Protein AF-A0A5B8RIU9-F1 (afdb_monomer_lite)

Secondary structure (DSSP, 8-state):
-HHHHTTS----HHHHHHHHHH--HHHHHHHHHHTT---BS-S---BS--SS-EEE-SBSS-EEE-----TT---B-TTSHHHHTTSPPPP----

Radius of gyration: 16.73 Å; chains: 1; bounding box: 53×19×35 Å

Organism: NCBI:txid155900

pLDDT: mean 86.87, std 15.73, range [36.84, 98.12]

Structure (mmCIF, N/CA/C/O backbone):
data_AF-A0A5B8RIU9-F1
#
_entry.id   AF-A0A5B8RIU9-F1
#
loop_
_atom_site.group_PDB
_atom_site.id
_atom_site.type_symbol
_atom_site.label_atom_id
_atom_site.label_alt_id
_atom_site.label_comp_id
_atom_site.label_asym_id
_atom_site.label_entity_id
_atom_site.label_seq_id
_atom_site.pdbx_PDB_ins_code
_atom_site.Cartn_x
_atom_site.Cartn_y
_atom_site.Cartn_z
_atom_site.occupancy
_atom_site.B_iso_or_equiv
_atom_site.auth_seq_id
_atom_site.auth_comp_id
_atom_site.auth_asym_id
_atom_site.auth_atom_id
_atom_site.pdbx_PDB_model_num
ATOM 1 N N . MET A 1 1 ? 6.847 -0.393 -14.444 1.00 66.19 1 MET A N 1
ATOM 2 C CA . MET A 1 1 ? 6.805 -1.184 -13.171 1.00 66.19 1 MET A CA 1
ATOM 3 C C . MET A 1 1 ? 8.090 -1.994 -12.982 1.00 66.19 1 MET A C 1
ATOM 5 O O . MET A 1 1 ? 8.811 -2.192 -13.946 1.00 66.19 1 MET A O 1
ATOM 9 N N . GLN A 1 2 ? 8.394 -2.516 -11.784 1.00 85.62 2 GLN A N 1
ATOM 10 C CA . GLN A 1 2 ? 9.653 -3.257 -11.541 1.00 85.62 2 GLN A CA 1
ATOM 11 C C . GLN A 1 2 ? 9.858 -4.474 -12.462 1.00 85.62 2 GLN A C 1
ATOM 13 O O . GLN A 1 2 ? 10.989 -4.757 -12.840 1.00 85.62 2 GLN A O 1
ATOM 18 N N . MET A 1 3 ? 8.788 -5.163 -12.868 1.00 87.81 3 MET A N 1
ATOM 19 C CA . MET A 1 3 ? 8.881 -6.297 -13.800 1.00 87.81 3 MET A CA 1
ATOM 20 C C . MET A 1 3 ? 9.287 -5.856 -15.216 1.00 87.81 3 MET A C 1
ATOM 22 O O . MET A 1 3 ? 10.076 -6.529 -15.867 1.00 87.81 3 MET A O 1
ATOM 26 N N . GLU A 1 4 ? 8.838 -4.681 -15.653 1.00 85.94 4 GLU A N 1
ATOM 27 C CA . GLU A 1 4 ? 9.277 -4.036 -16.898 1.00 85.94 4 GLU A CA 1
ATOM 28 C C . GLU A 1 4 ? 10.734 -3.563 -16.800 1.00 85.94 4 GLU A C 1
ATOM 30 O O . GLU A 1 4 ? 11.525 -3.803 -17.708 1.00 85.94 4 GLU A O 1
ATOM 35 N N . ARG A 1 5 ? 11.141 -2.998 -15.650 1.00 83.69 5 ARG A N 1
ATOM 36 C CA . ARG A 1 5 ? 12.542 -2.611 -15.385 1.00 83.69 5 ARG A CA 1
ATOM 37 C C . ARG A 1 5 ? 13.517 -3.772 -15.598 1.00 83.69 5 ARG A C 1
ATOM 39 O O . ARG A 1 5 ? 14.648 -3.556 -16.023 1.00 83.69 5 ARG A O 1
ATOM 46 N N . TRP A 1 6 ? 13.090 -4.987 -15.264 1.00 87.12 6 TRP A N 1
ATOM 47 C CA . TRP A 1 6 ? 13.880 -6.210 -15.396 1.00 87.12 6 TRP A CA 1
ATOM 48 C C . TRP A 1 6 ? 13.542 -7.028 -16.654 1.00 87.12 6 TRP A C 1
ATOM 50 O O . TRP A 1 6 ? 14.003 -8.160 -16.775 1.00 87.12 6 TRP A O 1
ATOM 60 N N . GLY A 1 7 ? 12.757 -6.477 -17.587 1.00 87.44 7 GLY A N 1
ATOM 61 C CA . GLY A 1 7 ? 12.445 -7.101 -18.878 1.00 87.44 7 GLY A CA 1
ATOM 62 C C . GLY A 1 7 ? 11.578 -8.363 -18.796 1.00 87.44 7 GLY A C 1
ATOM 63 O O . GLY A 1 7 ? 11.645 -9.208 -19.684 1.00 87.44 7 GLY A O 1
ATOM 64 N N . GLN A 1 8 ? 10.801 -8.533 -17.725 1.00 87.88 8 GLN A N 1
ATOM 65 C CA . GLN A 1 8 ? 9.942 -9.707 -17.522 1.00 87.88 8 GLN A CA 1
ATOM 66 C C . GLN A 1 8 ? 8.593 -9.586 -18.237 1.00 87.88 8 GLN A C 1
ATOM 68 O O . GLN A 1 8 ? 7.989 -10.603 -18.569 1.00 87.88 8 GLN A O 1
ATOM 73 N N . LEU A 1 9 ? 8.105 -8.361 -18.421 1.00 86.56 9 LEU A N 1
ATOM 74 C CA . LEU A 1 9 ? 6.865 -8.059 -19.126 1.00 86.56 9 LEU A CA 1
ATOM 75 C C . LEU A 1 9 ? 6.884 -6.618 -19.624 1.00 86.56 9 LEU A C 1
ATOM 77 O O . LEU A 1 9 ? 7.416 -5.739 -18.944 1.00 86.56 9 LEU A O 1
ATOM 81 N N . ASP A 1 10 ? 6.255 -6.391 -20.769 1.00 85.50 10 ASP A N 1
ATOM 82 C CA . ASP A 1 10 ? 5.960 -5.050 -21.254 1.00 85.50 10 ASP A CA 1
ATOM 83 C C . ASP A 1 10 ? 4.680 -4.553 -20.580 1.00 85.50 10 ASP A C 1
ATOM 85 O O . ASP A 1 10 ? 3.700 -5.293 -20.456 1.00 85.50 10 ASP A O 1
ATOM 89 N N . MET A 1 11 ? 4.690 -3.310 -20.099 1.00 82.69 11 MET A N 1
ATOM 90 C CA . MET A 1 11 ? 3.480 -2.710 -19.545 1.00 82.69 11 MET A CA 1
ATOM 91 C C . MET A 1 11 ? 2.572 -2.269 -20.682 1.00 82.69 11 MET A C 1
ATOM 93 O O . MET A 1 11 ? 2.864 -1.311 -21.396 1.00 82.69 11 MET A O 1
ATOM 97 N N . ASP A 1 12 ? 1.460 -2.976 -20.830 1.00 85.62 12 ASP A N 1
ATOM 98 C CA . ASP A 1 12 ? 0.406 -2.657 -21.776 1.00 85.62 12 ASP A CA 1
ATOM 99 C C . ASP A 1 12 ? -0.978 -2.719 -21.111 1.00 85.62 12 ASP A C 1
ATOM 101 O O . ASP A 1 12 ? -1.134 -3.073 -19.938 1.00 85.62 12 ASP A O 1
ATOM 105 N N . ALA A 1 13 ? -2.005 -2.386 -21.893 1.00 84.62 13 ALA A N 1
ATOM 106 C CA . ALA A 1 13 ? -3.385 -2.371 -21.421 1.00 84.62 13 ALA A CA 1
ATOM 107 C C . ALA A 1 13 ? -3.880 -3.747 -20.931 1.00 84.62 13 ALA A C 1
ATOM 109 O O . ALA A 1 13 ? -4.768 -3.806 -20.080 1.00 84.62 13 ALA A O 1
ATOM 110 N N . ALA A 1 14 ? -3.326 -4.851 -21.445 1.00 88.81 14 ALA A N 1
ATOM 111 C CA . ALA A 1 14 ? -3.716 -6.187 -21.008 1.00 88.81 14 ALA A CA 1
ATOM 112 C C . ALA A 1 14 ? -3.193 -6.475 -19.596 1.00 88.81 14 ALA A C 1
ATOM 114 O O . ALA A 1 14 ? -3.883 -7.120 -18.801 1.00 88.81 14 ALA A O 1
ATOM 115 N N . VAL A 1 15 ? -2.005 -5.969 -19.251 1.00 88.31 15 VAL A N 1
ATOM 116 C CA . VAL A 1 15 ? -1.486 -6.093 -17.886 1.00 88.31 15 VAL A CA 1
ATOM 117 C C . VAL A 1 15 ? -2.266 -5.213 -16.909 1.00 88.31 15 VAL A C 1
ATOM 119 O O . VAL A 1 15 ? -2.592 -5.688 -15.821 1.00 88.31 15 VAL A O 1
ATOM 122 N N . ASP A 1 16 ? -2.642 -3.991 -17.293 1.00 87.00 16 ASP A N 1
ATOM 123 C CA . ASP A 1 16 ? -3.498 -3.132 -16.457 1.00 87.00 16 ASP A CA 1
ATOM 124 C C . ASP A 1 16 ? -4.842 -3.810 -16.144 1.00 87.00 16 ASP A C 1
ATOM 126 O O . ASP A 1 16 ? -5.284 -3.846 -14.989 1.00 87.00 16 ASP A O 1
ATOM 130 N N . GLU A 1 17 ? -5.469 -4.430 -17.149 1.00 91.19 17 GLU A N 1
ATOM 131 C CA . GLU A 1 17 ? -6.697 -5.206 -16.959 1.00 91.19 17 GLU A CA 1
ATOM 132 C C . GLU A 1 17 ? -6.468 -6.413 -16.034 1.00 91.19 17 GLU A C 1
ATOM 134 O O . GLU A 1 17 ? -7.275 -6.683 -15.136 1.00 91.19 17 GLU A O 1
ATOM 139 N N . ALA A 1 18 ? -5.360 -7.137 -16.216 1.00 92.44 18 ALA A N 1
ATOM 140 C CA . ALA A 1 18 ? -5.018 -8.278 -15.375 1.00 92.44 18 ALA A CA 1
ATOM 141 C C . ALA A 1 18 ? -4.831 -7.866 -13.907 1.00 92.44 18 ALA A C 1
ATOM 143 O O . ALA A 1 18 ? -5.343 -8.548 -13.012 1.00 92.44 18 ALA A O 1
ATOM 144 N N . VAL A 1 19 ? -4.161 -6.739 -13.647 1.00 90.44 19 VAL A N 1
ATOM 145 C CA . VAL A 1 19 ? -3.992 -6.180 -12.298 1.00 90.44 19 VAL A CA 1
ATOM 146 C C . VAL A 1 19 ? -5.3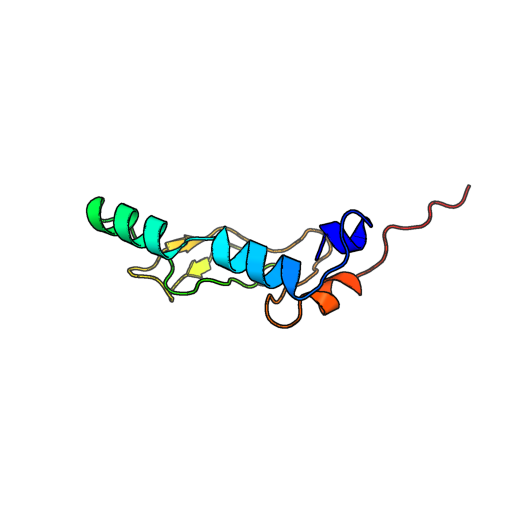51 -5.829 -11.697 1.00 90.44 19 VAL A C 1
ATOM 148 O O . VAL A 1 19 ? -5.654 -6.302 -10.600 1.00 90.44 19 VAL A O 1
ATOM 151 N N . ALA A 1 20 ? -6.199 -5.098 -12.427 1.00 89.94 20 ALA A N 1
ATOM 152 C CA . ALA A 1 20 ? -7.523 -4.687 -11.954 1.00 89.94 20 ALA A CA 1
ATOM 153 C C . ALA A 1 20 ? -8.448 -5.875 -11.632 1.00 89.94 20 ALA A C 1
ATOM 155 O O . ALA A 1 20 ? -9.272 -5.805 -10.722 1.00 89.94 20 ALA A O 1
ATOM 156 N N . ARG A 1 21 ? -8.309 -6.991 -12.356 1.00 94.25 21 ARG A N 1
ATOM 157 C CA . ARG A 1 21 ? -9.079 -8.218 -12.098 1.00 94.25 21 ARG A CA 1
ATOM 158 C C . ARG A 1 21 ? -8.526 -9.060 -10.950 1.00 94.25 21 ARG A C 1
ATOM 160 O O . ARG A 1 21 ? -9.276 -9.845 -10.369 1.00 94.25 21 ARG A O 1
ATOM 167 N N . THR A 1 22 ? -7.236 -8.932 -10.656 1.00 95.50 22 THR A N 1
ATOM 168 C CA . THR A 1 22 ? -6.536 -9.767 -9.670 1.00 95.50 22 THR A CA 1
ATOM 169 C C . THR A 1 22 ? -6.522 -9.120 -8.290 1.00 95.50 22 THR A C 1
ATOM 171 O O . THR A 1 22 ? -6.774 -9.793 -7.290 1.00 95.50 22 THR A O 1
ATOM 174 N N . TYR A 1 23 ? -6.266 -7.813 -8.216 1.00 93.06 23 TYR A N 1
ATOM 175 C CA . TYR A 1 23 ? -6.281 -7.076 -6.958 1.00 93.06 23 TYR A CA 1
ATOM 176 C C . TYR A 1 23 ? -7.717 -6.728 -6.561 1.00 93.06 23 TYR A C 1
ATOM 178 O O . TYR A 1 23 ? -8.367 -5.894 -7.184 1.00 93.06 23 TYR A O 1
ATOM 186 N N . ARG A 1 24 ? -8.206 -7.375 -5.496 1.00 95.75 24 ARG A N 1
ATOM 187 C CA . ARG A 1 24 ? -9.566 -7.212 -4.953 1.00 95.75 24 ARG A CA 1
ATOM 188 C C . ARG A 1 24 ? -9.557 -6.650 -3.525 1.00 95.75 24 ARG A C 1
ATOM 190 O O . ARG A 1 24 ? -9.904 -7.361 -2.578 1.00 95.75 24 ARG A O 1
ATOM 197 N N . PRO A 1 25 ? -9.131 -5.385 -3.336 1.00 95.56 25 PRO A N 1
ATOM 198 C CA . PRO A 1 25 ? -9.104 -4.746 -2.017 1.00 95.56 25 PRO A CA 1
ATOM 199 C C . PRO A 1 25 ? -10.503 -4.598 -1.402 1.00 95.56 25 PRO A C 1
ATOM 201 O O . PRO A 1 25 ? -10.641 -4.515 -0.185 1.00 95.56 25 PRO A O 1
ATOM 204 N N . ASP A 1 26 ? -11.550 -4.612 -2.222 1.00 95.62 26 ASP A N 1
ATOM 205 C CA . ASP A 1 26 ? -12.943 -4.642 -1.788 1.00 95.62 26 ASP A CA 1
ATOM 206 C C . ASP A 1 26 ? -13.283 -5.902 -0.978 1.00 95.62 26 ASP A C 1
ATOM 208 O O . ASP A 1 26 ? -13.859 -5.775 0.100 1.00 95.62 26 ASP A O 1
ATOM 212 N N . LEU A 1 27 ? -12.842 -7.086 -1.420 1.00 96.75 27 LEU A N 1
ATOM 213 C CA . LEU A 1 27 ? -13.045 -8.336 -0.674 1.00 96.75 27 LEU A CA 1
ATOM 214 C C . LEU A 1 27 ? -12.282 -8.332 0.656 1.00 96.75 27 LEU A C 1
ATOM 216 O O . LEU A 1 27 ? -12.777 -8.819 1.670 1.00 96.75 27 LEU A O 1
ATOM 220 N N . TYR A 1 28 ? -11.077 -7.754 0.668 1.00 96.25 28 TYR A N 1
ATOM 221 C CA . TYR A 1 28 ? -10.316 -7.579 1.905 1.00 96.25 28 TYR A CA 1
ATOM 222 C C . TYR A 1 28 ? -11.039 -6.645 2.883 1.00 96.25 28 TYR A C 1
ATOM 224 O O . TYR A 1 28 ? -11.127 -6.949 4.070 1.00 96.25 28 TYR A O 1
ATOM 232 N N . ARG A 1 29 ? -11.577 -5.520 2.394 1.00 97.56 29 ARG A N 1
ATOM 233 C CA . ARG A 1 29 ? -12.343 -4.572 3.215 1.00 97.56 29 ARG A CA 1
ATOM 234 C C . ARG A 1 29 ? -13.599 -5.203 3.809 1.00 97.56 29 ARG A C 1
ATOM 236 O O . ARG A 1 29 ? -13.889 -4.936 4.969 1.00 97.56 29 ARG A O 1
ATOM 243 N N . GLU A 1 30 ? -14.309 -6.029 3.044 1.00 97.94 30 GLU A N 1
ATOM 244 C CA . GLU A 1 30 ? -15.474 -6.778 3.530 1.00 97.94 30 GLU A CA 1
ATOM 245 C C . GLU A 1 30 ? -15.086 -7.694 4.699 1.00 97.94 30 GLU A C 1
ATOM 247 O O . GLU A 1 30 ? -15.624 -7.562 5.796 1.00 97.94 30 GLU A O 1
ATOM 252 N N . ALA A 1 31 ? -14.054 -8.523 4.519 1.00 97.94 31 ALA A N 1
ATOM 253 C CA . ALA A 1 31 ? -13.574 -9.409 5.578 1.00 97.94 31 ALA A CA 1
ATOM 254 C C . ALA A 1 31 ? -13.039 -8.645 6.806 1.00 97.94 31 ALA A C 1
ATOM 256 O O . ALA A 1 31 ? -13.250 -9.058 7.946 1.00 97.94 31 ALA A O 1
ATOM 257 N N . ALA A 1 32 ? -12.345 -7.521 6.600 1.00 97.75 32 ALA A N 1
ATOM 258 C CA . ALA A 1 32 ? -11.862 -6.679 7.692 1.00 97.75 32 ALA A CA 1
ATOM 259 C C . ALA A 1 32 ? -13.022 -6.059 8.487 1.00 97.75 32 ALA A C 1
ATOM 261 O O . ALA A 1 32 ? -12.948 -5.998 9.716 1.00 97.75 32 ALA A O 1
ATOM 262 N N . ALA A 1 33 ? -14.099 -5.652 7.808 1.00 97.75 33 ALA A N 1
ATOM 263 C CA . ALA A 1 33 ? -15.295 -5.116 8.447 1.00 97.75 33 ALA A CA 1
ATOM 264 C C . ALA A 1 33 ? -15.983 -6.162 9.336 1.00 97.75 33 ALA A C 1
ATOM 266 O O . ALA A 1 33 ? -16.315 -5.847 10.480 1.00 97.75 33 ALA A O 1
ATOM 267 N N . ASP A 1 34 ? -16.103 -7.408 8.868 1.00 98.12 34 ASP A N 1
ATOM 268 C CA . ASP A 1 34 ? -16.667 -8.518 9.652 1.00 98.12 34 ASP A CA 1
ATOM 269 C C . ASP A 1 34 ? -15.874 -8.803 10.938 1.00 98.12 34 ASP A C 1
ATOM 271 O O . ASP A 1 34 ? -16.430 -9.251 11.943 1.00 98.12 34 ASP A O 1
ATOM 275 N N . LEU A 1 35 ? -14.571 -8.509 10.931 1.00 97.81 35 LEU A N 1
ATOM 276 C CA . LEU A 1 35 ? -13.675 -8.668 12.078 1.00 97.81 35 LEU A CA 1
ATOM 277 C C . LEU A 1 35 ? -13.540 -7.399 12.937 1.00 97.81 35 LEU A C 1
ATOM 279 O O . LEU A 1 35 ? -12.839 -7.424 13.950 1.00 97.81 35 LEU A O 1
ATOM 283 N N . GLY A 1 36 ? -14.173 -6.288 12.549 1.00 97.19 36 GLY A N 1
ATOM 284 C CA . GLY A 1 36 ? -14.026 -4.996 13.225 1.00 97.19 36 GLY A CA 1
ATOM 285 C C . GLY A 1 36 ? -12.615 -4.401 13.125 1.00 97.19 36 GLY A C 1
ATOM 286 O O . GLY A 1 36 ? -12.204 -3.645 14.006 1.00 97.19 36 GLY A O 1
ATOM 287 N N . LEU A 1 37 ? -11.859 -4.753 12.082 1.00 97.88 37 LEU A N 1
ATOM 288 C CA . LEU A 1 37 ? -10.507 -4.255 11.836 1.00 97.88 37 LEU A CA 1
ATOM 289 C C . LEU A 1 37 ? -10.530 -3.018 10.923 1.00 97.88 37 LEU A C 1
ATOM 291 O O . LEU A 1 37 ? -11.341 -2.945 9.995 1.00 97.88 37 LEU A O 1
ATOM 295 N N . PRO A 1 38 ? -9.629 -2.042 11.138 1.00 97.69 38 PRO A N 1
ATOM 296 C CA . PRO A 1 38 ? -9.512 -0.907 10.239 1.00 97.69 38 PRO A CA 1
ATOM 297 C C . PRO A 1 38 ? -8.944 -1.344 8.883 1.00 97.69 38 PRO A C 1
ATOM 299 O O . PRO A 1 38 ? -8.063 -2.204 8.807 1.00 97.69 38 PRO A O 1
ATOM 302 N N . ALA A 1 39 ? -9.422 -0.721 7.806 1.00 97.75 39 ALA A N 1
ATOM 303 C CA . ALA A 1 39 ? -8.969 -1.001 6.449 1.00 97.75 39 ALA A CA 1
ATOM 304 C C . ALA A 1 39 ? -8.788 0.293 5.631 1.00 97.75 39 ALA A C 1
ATOM 306 O O . ALA A 1 39 ? -9.582 1.229 5.790 1.00 97.75 39 ALA A O 1
ATOM 307 N N . PRO A 1 40 ? -7.780 0.358 4.737 1.00 97.00 40 PRO A N 1
ATOM 308 C CA . PRO A 1 40 ? -7.589 1.490 3.832 1.00 97.00 40 PRO A CA 1
ATOM 309 C C . PRO A 1 40 ? -8.796 1.721 2.919 1.00 97.00 40 PRO A C 1
ATOM 311 O O . PRO A 1 40 ? -9.359 0.776 2.360 1.00 97.00 40 PRO A O 1
ATOM 314 N N . GLN A 1 41 ? -9.159 2.989 2.720 1.00 95.69 41 GLN A N 1
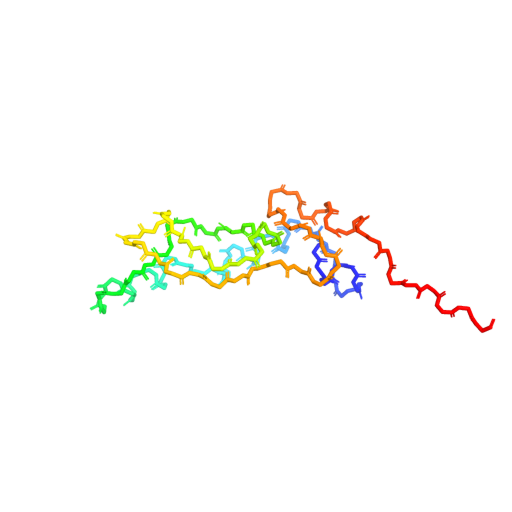ATOM 315 C CA . GLN A 1 41 ? -10.210 3.378 1.772 1.00 95.69 41 GLN A CA 1
ATOM 316 C C . GLN A 1 41 ? -9.670 3.643 0.363 1.00 95.69 41 GLN A C 1
ATOM 318 O O . GLN A 1 41 ? -10.422 3.552 -0.602 1.00 95.69 41 GLN A O 1
ATOM 323 N N . ALA A 1 42 ? -8.380 3.955 0.240 1.00 93.50 42 ALA A N 1
ATOM 324 C CA . ALA A 1 42 ? -7.710 4.079 -1.046 1.00 93.50 42 ALA A CA 1
ATOM 325 C C . ALA A 1 42 ? -7.167 2.719 -1.506 1.00 93.50 42 ALA A C 1
ATOM 327 O O . ALA A 1 42 ? -6.617 1.964 -0.705 1.00 93.50 42 ALA A O 1
ATOM 328 N N . ASP A 1 43 ? -7.280 2.440 -2.805 1.00 93.31 43 ASP A N 1
ATOM 329 C CA . ASP A 1 43 ? -6.725 1.225 -3.425 1.00 93.31 43 ASP A CA 1
ATOM 330 C C . ASP A 1 43 ? -5.242 1.375 -3.803 1.00 93.31 43 ASP A C 1
ATOM 332 O O . ASP A 1 43 ? -4.576 0.403 -4.147 1.00 93.31 43 ASP A O 1
ATOM 336 N N . TRP A 1 44 ? -4.719 2.598 -3.706 1.00 92.62 44 TRP A N 1
ATOM 337 C CA . TRP A 1 44 ? -3.353 2.957 -4.060 1.00 92.62 44 TRP A CA 1
ATOM 338 C C . TRP A 1 44 ? -2.696 3.718 -2.917 1.00 92.62 44 TRP A C 1
ATOM 340 O O . TRP A 1 44 ? -3.347 4.502 -2.223 1.00 92.62 44 TRP A O 1
ATOM 350 N N . LYS A 1 45 ? -1.391 3.509 -2.756 1.00 92.88 45 LYS A N 1
ATOM 351 C CA . LYS A 1 45 ? -0.563 4.182 -1.759 1.00 92.88 45 LYS A CA 1
ATOM 352 C C . LYS A 1 45 ? 0.749 4.604 -2.412 1.00 92.88 45 LYS A C 1
ATOM 354 O O . LYS A 1 45 ? 1.346 3.816 -3.141 1.00 92.88 45 LYS A O 1
ATOM 359 N N . GLU A 1 46 ? 1.173 5.832 -2.152 1.00 93.69 46 GLU A N 1
ATOM 360 C CA . GLU A 1 46 ? 2.531 6.270 -2.468 1.00 93.69 46 GLU A CA 1
ATOM 361 C C . GLU A 1 46 ? 3.533 5.619 -1.503 1.00 93.69 46 GLU A C 1
ATOM 363 O O . GLU A 1 46 ? 3.197 5.322 -0.354 1.00 93.69 46 GLU A O 1
ATOM 368 N N . GLU A 1 47 ? 4.766 5.410 -1.956 1.00 94.25 47 GLU A N 1
ATOM 369 C CA . GLU A 1 47 ? 5.842 4.822 -1.148 1.00 94.25 47 GLU A CA 1
ATOM 370 C C . GLU A 1 47 ? 7.096 5.700 -1.231 1.00 94.25 47 GLU A C 1
ATOM 372 O O . GLU A 1 47 ? 7.353 6.317 -2.265 1.00 94.25 47 GLU A O 1
ATOM 377 N N . GLY A 1 48 ? 7.899 5.764 -0.168 1.00 93.56 48 GLY A N 1
ATOM 378 C CA . GLY A 1 48 ? 9.104 6.601 -0.129 1.00 93.56 48 GLY A CA 1
ATOM 379 C C . GLY A 1 48 ? 8.928 7.978 0.531 1.00 93.56 48 GLY A C 1
ATOM 380 O O . GLY A 1 48 ? 9.867 8.774 0.542 1.00 93.56 48 GLY A O 1
ATOM 381 N N . VAL A 1 49 ? 7.752 8.279 1.088 1.00 94.56 49 VAL A N 1
ATOM 382 C CA . VAL A 1 49 ? 7.372 9.618 1.582 1.00 94.56 49 VAL A CA 1
ATOM 383 C C . VAL A 1 49 ? 7.747 9.822 3.057 1.00 94.56 49 VAL A C 1
ATOM 385 O O . VAL A 1 49 ? 8.218 10.891 3.459 1.00 94.56 49 VAL A O 1
ATOM 388 N N . HIS A 1 50 ? 7.586 8.792 3.883 1.00 96.06 50 HIS A N 1
ATOM 389 C CA . HIS A 1 50 ? 7.627 8.858 5.337 1.00 96.06 50 HIS A CA 1
ATOM 390 C C . HIS A 1 50 ? 8.933 8.268 5.890 1.00 96.06 50 HIS A C 1
ATOM 392 O O . HIS A 1 50 ? 9.202 7.068 5.823 1.00 96.06 50 HIS A O 1
ATOM 398 N N . ALA A 1 51 ? 9.754 9.126 6.504 1.00 94.81 51 ALA A N 1
ATOM 399 C CA . ALA A 1 51 ? 11.028 8.742 7.133 1.00 94.81 51 ALA A CA 1
ATOM 400 C C . ALA A 1 51 ? 10.873 7.975 8.460 1.00 94.81 51 ALA A C 1
ATOM 402 O O . ALA A 1 51 ? 11.845 7.437 8.984 1.00 94.81 51 ALA A O 1
ATOM 403 N N . GLY 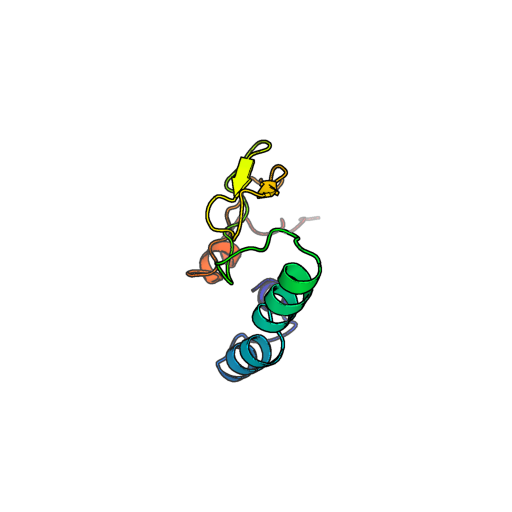A 1 52 ? 9.676 8.007 9.040 1.00 96.38 52 GLY A N 1
ATOM 404 C CA . GLY A 1 52 ? 9.343 7.478 10.357 1.00 96.38 52 GLY A CA 1
ATOM 405 C C . GLY A 1 52 ? 7.904 6.975 10.379 1.00 96.38 52 GLY A C 1
ATOM 406 O O . GLY A 1 52 ? 7.220 7.011 9.358 1.00 96.38 52 GLY A O 1
ATOM 407 N N . GLY A 1 53 ? 7.453 6.507 11.543 1.00 97.38 53 GLY A N 1
ATOM 408 C CA . GLY A 1 53 ? 6.067 6.073 11.709 1.00 97.38 53 GLY A CA 1
ATOM 409 C C . GLY A 1 53 ? 5.076 7.202 11.419 1.00 97.38 53 GLY A C 1
ATOM 410 O O . GLY A 1 53 ? 5.334 8.365 11.738 1.00 97.38 53 GLY A O 1
ATOM 411 N N . TRP A 1 54 ? 3.948 6.850 10.816 1.00 97.12 54 TRP A N 1
ATOM 412 C CA . TRP A 1 54 ? 2.894 7.780 10.411 1.00 97.12 54 TRP A CA 1
ATOM 413 C C . TRP A 1 54 ? 1.516 7.139 10.600 1.00 97.12 54 TRP A C 1
ATOM 415 O O . TRP A 1 54 ? 1.415 5.973 10.980 1.00 97.12 54 TRP A O 1
ATOM 425 N N . GLN A 1 55 ? 0.446 7.904 10.388 1.00 97.31 55 GLN A N 1
ATOM 426 C CA . GLN A 1 55 ? -0.922 7.393 10.456 1.00 97.31 55 GLN A CA 1
ATOM 427 C C . GLN A 1 55 ? -1.595 7.517 9.098 1.00 97.31 55 GLN A C 1
ATOM 429 O O . GLN A 1 55 ? -1.624 8.595 8.503 1.00 97.31 55 GLN A O 1
ATOM 434 N N . LEU A 1 56 ? -2.150 6.408 8.619 1.00 96.75 56 LEU A N 1
ATOM 435 C CA . LEU A 1 56 ? -3.018 6.420 7.456 1.00 96.75 56 LEU A CA 1
ATOM 436 C C . LEU A 1 56 ? -4.417 6.848 7.899 1.00 96.75 56 LEU A C 1
ATOM 438 O O . LEU A 1 56 ? -5.173 6.055 8.458 1.00 96.75 56 LEU A O 1
ATOM 442 N N . GLU A 1 57 ? -4.737 8.110 7.627 1.00 95.25 57 GLU A N 1
ATOM 443 C CA . GLU A 1 57 ? -6.037 8.709 7.954 1.00 95.25 57 GLU A CA 1
ATOM 444 C C . GLU A 1 57 ? -7.130 8.319 6.948 1.00 95.25 57 GLU A C 1
ATOM 446 O O . GLU A 1 57 ? -8.307 8.250 7.291 1.00 95.25 57 GLU A O 1
ATOM 451 N N . THR A 1 58 ? -6.753 8.019 5.699 1.00 94.50 58 THR A N 1
ATOM 452 C CA . THR A 1 58 ? -7.677 7.588 4.634 1.00 94.50 58 THR A CA 1
ATOM 453 C C . THR A 1 58 ? -8.026 6.102 4.785 1.00 94.50 58 THR A C 1
ATOM 455 O O . THR A 1 58 ? -7.696 5.254 3.947 1.00 94.50 58 THR A O 1
ATOM 458 N N . ALA A 1 59 ? -8.666 5.776 5.902 1.00 96.38 59 ALA A N 1
ATOM 459 C CA . ALA A 1 59 ? -9.040 4.434 6.324 1.00 96.38 59 ALA A CA 1
ATOM 460 C C . ALA A 1 59 ? -10.359 4.468 7.116 1.00 96.38 59 ALA A C 1
ATOM 462 O O . ALA A 1 59 ? -10.823 5.526 7.537 1.00 96.38 59 ALA A O 1
ATOM 463 N N . THR A 1 60 ? -10.985 3.307 7.326 1.00 96.56 60 THR A N 1
ATOM 464 C CA . THR A 1 60 ? -12.224 3.209 8.127 1.00 96.56 60 THR A CA 1
ATOM 465 C C . THR A 1 60 ? -12.027 3.622 9.592 1.00 96.56 60 THR A C 1
ATOM 467 O O . THR A 1 60 ? -12.970 4.082 10.230 1.00 96.56 60 THR A O 1
ATOM 470 N N . ALA A 1 61 ? -10.802 3.500 10.101 1.00 96.62 61 ALA A N 1
ATOM 471 C CA . ALA A 1 61 ? -10.282 4.172 11.288 1.00 96.62 61 ALA A CA 1
ATOM 472 C C . ALA A 1 61 ? -8.754 4.335 11.125 1.00 96.62 61 ALA A C 1
ATOM 474 O O . ALA A 1 61 ? -8.180 3.590 10.325 1.00 96.62 61 ALA A O 1
ATOM 475 N N . PRO A 1 62 ? -8.088 5.262 11.847 1.00 97.19 62 PRO A N 1
ATOM 476 C CA . PRO A 1 62 ? -6.657 5.514 11.674 1.00 97.19 62 PRO A CA 1
ATOM 477 C C . PRO A 1 62 ? -5.810 4.248 11.836 1.00 97.19 62 PRO A C 1
ATOM 479 O O . PRO A 1 62 ? -5.960 3.509 12.814 1.00 97.19 62 PRO A O 1
ATOM 482 N N . ILE A 1 63 ? -4.913 4.003 10.878 1.00 97.56 63 ILE A N 1
ATOM 483 C CA . ILE A 1 63 ? -4.014 2.841 10.890 1.00 97.56 63 ILE A CA 1
ATOM 484 C C . ILE A 1 63 ? -2.583 3.322 11.159 1.00 97.56 63 ILE A C 1
ATOM 486 O O . ILE A 1 63 ? -2.072 4.132 10.381 1.00 97.56 63 ILE A O 1
ATOM 490 N N . PRO A 1 64 ? -1.902 2.837 12.215 1.00 97.62 64 PRO A N 1
ATOM 491 C CA . PRO A 1 64 ? -0.494 3.141 12.430 1.00 97.62 64 PRO A CA 1
ATOM 492 C C . PRO A 1 64 ? 0.366 2.428 11.381 1.00 97.62 64 PRO A C 1
ATOM 494 O O . PRO A 1 64 ? 0.289 1.212 11.209 1.00 97.62 64 PRO A O 1
ATOM 497 N N . MET A 1 65 ? 1.215 3.195 10.709 1.00 97.31 65 MET A N 1
ATOM 498 C CA . MET A 1 65 ? 2.099 2.744 9.641 1.00 97.31 65 MET A CA 1
ATOM 499 C C . MET A 1 65 ? 3.564 2.933 10.042 1.00 97.31 65 MET A C 1
ATOM 501 O O . MET A 1 65 ? 3.919 3.860 10.775 1.00 97.31 65 MET A O 1
ATOM 505 N N . GLY A 1 66 ? 4.431 2.048 9.552 1.00 97.12 66 GLY A N 1
ATOM 506 C CA . GLY A 1 66 ? 5.882 2.201 9.669 1.00 97.12 66 GLY A CA 1
ATOM 507 C C . GLY A 1 66 ? 6.449 3.209 8.665 1.00 97.12 66 GLY A C 1
ATOM 508 O O . GLY A 1 66 ? 5.738 3.692 7.788 1.00 97.12 66 GLY A O 1
ATOM 509 N N . ALA A 1 67 ? 7.747 3.496 8.777 1.00 96.94 67 ALA A N 1
ATOM 510 C CA . ALA A 1 67 ? 8.464 4.245 7.748 1.00 96.94 67 ALA A CA 1
ATOM 511 C C . ALA A 1 67 ? 8.416 3.497 6.406 1.00 96.94 67 ALA A C 1
ATOM 513 O O . ALA A 1 67 ? 8.532 2.272 6.384 1.00 96.94 67 ALA A O 1
ATOM 514 N N . ASP A 1 68 ? 8.295 4.238 5.309 1.00 95.50 68 ASP A N 1
ATOM 515 C CA . ASP A 1 68 ? 8.245 3.691 3.947 1.00 95.50 68 ASP A CA 1
ATOM 516 C C . ASP A 1 68 ? 9.337 4.244 3.020 1.00 95.50 68 ASP A C 1
ATOM 518 O O . ASP A 1 68 ? 9.364 3.955 1.825 1.00 95.50 68 ASP A O 1
ATOM 522 N N . ARG A 1 69 ? 10.270 5.032 3.563 1.00 94.94 69 ARG A N 1
ATOM 523 C CA . ARG A 1 69 ? 11.412 5.549 2.811 1.00 94.94 69 ARG A CA 1
ATOM 524 C C . ARG A 1 69 ? 12.265 4.411 2.235 1.00 94.94 69 ARG A C 1
ATOM 526 O O . ARG A 1 69 ? 12.814 3.605 2.986 1.00 94.94 69 ARG A O 1
ATOM 533 N N . PHE A 1 70 ? 12.458 4.415 0.916 1.00 91.38 70 PHE A N 1
ATOM 534 C CA . PHE A 1 70 ? 13.439 3.553 0.259 1.00 91.38 70 PHE A CA 1
ATOM 535 C C . PHE A 1 70 ? 14.875 3.938 0.647 1.00 91.38 70 PHE A C 1
ATOM 537 O O . PHE A 1 70 ? 15.172 5.093 0.953 1.00 91.38 70 PHE A O 1
ATOM 544 N N . PHE A 1 71 ? 15.793 2.970 0.620 1.00 90.75 71 PHE A N 1
ATOM 545 C CA . PHE A 1 71 ? 17.188 3.166 1.041 1.00 90.75 71 PHE A CA 1
ATOM 546 C C . PHE A 1 71 ? 17.958 4.178 0.174 1.00 90.75 71 PHE A C 1
ATOM 548 O O . PHE A 1 71 ? 18.894 4.812 0.657 1.00 90.75 71 PHE A O 1
ATOM 555 N N . ASP A 1 72 ? 17.568 4.328 -1.091 1.00 89.12 72 ASP A N 1
ATOM 556 C CA . ASP A 1 72 ? 18.131 5.267 -2.066 1.00 89.12 72 ASP A CA 1
ATOM 557 C C . ASP A 1 72 ? 17.410 6.627 -2.073 1.00 89.12 72 ASP A C 1
ATOM 559 O O . ASP A 1 72 ? 17.783 7.527 -2.824 1.00 89.12 72 ASP A O 1
ATOM 563 N N . GLY A 1 73 ? 16.389 6.793 -1.224 1.00 88.75 73 GLY A N 1
ATOM 564 C CA . GLY A 1 73 ? 15.570 7.999 -1.158 1.00 88.75 73 GLY A CA 1
ATOM 565 C C . GLY A 1 73 ? 14.603 8.170 -2.331 1.00 88.75 73 GLY A C 1
ATOM 566 O O . GLY A 1 73 ? 14.069 9.268 -2.492 1.00 88.75 73 GLY A O 1
ATOM 567 N N . ALA A 1 74 ? 14.373 7.132 -3.143 1.00 88.25 74 ALA A N 1
ATOM 568 C CA . ALA A 1 74 ? 13.382 7.177 -4.211 1.00 88.25 74 ALA A CA 1
ATOM 569 C C . ALA A 1 74 ? 11.955 7.387 -3.668 1.00 88.25 74 ALA A C 1
ATOM 571 O O . ALA A 1 74 ? 11.660 7.126 -2.500 1.00 88.25 74 ALA A O 1
ATOM 572 N N . HIS A 1 75 ? 11.062 7.837 -4.549 1.00 90.12 75 HIS A N 1
ATOM 573 C CA . HIS A 1 75 ? 9.623 7.951 -4.310 1.00 90.12 75 HIS A CA 1
ATOM 574 C C . HIS A 1 75 ? 8.879 7.215 -5.421 1.00 90.12 75 HIS A C 1
ATOM 576 O O . HIS A 1 75 ? 9.282 7.249 -6.588 1.00 90.12 75 HIS A O 1
ATOM 582 N N . PHE A 1 76 ? 7.817 6.517 -5.042 1.00 90.81 76 PHE A N 1
ATOM 583 C CA . PHE A 1 76 ? 6.935 5.813 -5.953 1.00 90.81 76 PHE A CA 1
ATOM 584 C C . PHE A 1 76 ? 5.534 6.414 -5.866 1.00 90.81 76 PHE A C 1
ATOM 586 O O . PHE A 1 76 ? 4.864 6.288 -4.839 1.00 90.81 76 PHE A O 1
ATOM 593 N N . ASP A 1 77 ? 5.095 7.022 -6.970 1.00 91.81 77 ASP A N 1
ATOM 594 C CA . ASP A 1 77 ? 3.716 7.458 -7.176 1.00 91.81 77 ASP A CA 1
ATOM 595 C C . ASP A 1 77 ? 3.007 6.479 -8.133 1.00 91.81 77 ASP A C 1
ATOM 597 O O . ASP A 1 77 ? 3.383 6.392 -9.306 1.00 91.81 77 ASP A O 1
ATOM 601 N N . PRO A 1 78 ? 1.962 5.760 -7.679 1.00 89.19 78 PRO A N 1
ATOM 602 C CA . PRO A 1 78 ? 1.154 4.892 -8.532 1.00 89.19 78 PRO A CA 1
ATOM 603 C C . PRO A 1 78 ? 0.513 5.586 -9.744 1.00 89.19 78 PRO A C 1
ATOM 605 O O . PRO A 1 78 ? 0.118 4.900 -10.685 1.00 89.19 78 PRO A O 1
ATOM 608 N N . LYS A 1 79 ? 0.381 6.919 -9.740 1.00 88.75 79 LYS A N 1
ATOM 609 C CA . LYS A 1 79 ? -0.167 7.699 -10.863 1.00 88.75 79 LYS A CA 1
ATOM 610 C C . LYS A 1 79 ? 0.868 8.009 -11.946 1.00 88.75 79 LYS A C 1
ATOM 612 O O . LYS A 1 79 ? 0.478 8.256 -13.084 1.00 88.75 79 LYS A O 1
ATOM 617 N N . ASP A 1 80 ? 2.159 7.977 -11.614 1.00 86.69 80 ASP A N 1
ATOM 618 C CA . ASP A 1 80 ? 3.273 8.058 -12.570 1.00 86.69 80 ASP A CA 1
ATOM 619 C C . ASP A 1 80 ? 4.324 6.974 -12.253 1.00 86.69 80 ASP A C 1
ATOM 621 O O . ASP A 1 80 ? 5.459 7.265 -11.857 1.00 86.69 80 ASP A O 1
ATOM 625 N N . PRO A 1 81 ? 3.981 5.686 -12.442 1.00 79.62 81 PRO A N 1
ATOM 626 C CA . PRO A 1 81 ? 4.883 4.587 -12.111 1.00 79.62 81 PRO A CA 1
ATOM 627 C C . PRO A 1 81 ? 6.123 4.560 -13.020 1.00 79.62 81 PRO A C 1
ATOM 629 O O . PRO A 1 81 ? 7.152 3.985 -12.656 1.00 79.62 81 PRO A O 1
ATOM 632 N N . ALA A 1 82 ? 6.057 5.198 -14.194 1.00 80.00 82 ALA A N 1
ATOM 633 C CA . ALA A 1 82 ? 7.188 5.342 -15.102 1.00 80.00 82 ALA A CA 1
ATOM 634 C C . ALA A 1 82 ? 8.267 6.288 -14.546 1.00 80.00 82 ALA A C 1
ATOM 636 O O . ALA A 1 82 ? 9.438 6.137 -14.900 1.00 80.00 82 ALA A O 1
ATOM 637 N N . ALA A 1 83 ? 7.925 7.236 -13.662 1.00 79.56 83 ALA A N 1
ATOM 638 C CA . ALA A 1 83 ? 8.912 8.068 -12.967 1.00 79.56 83 ALA A CA 1
ATOM 639 C C . ALA A 1 83 ? 9.904 7.256 -12.148 1.00 79.56 83 ALA A C 1
ATOM 641 O O . ALA A 1 83 ? 11.100 7.543 -12.176 1.00 79.56 83 ALA A O 1
ATOM 642 N N . CYS A 1 84 ? 9.431 6.197 -11.498 1.00 67.31 84 CYS A N 1
ATOM 643 C CA . CYS A 1 84 ? 10.271 5.323 -10.690 1.00 67.31 84 CYS A CA 1
ATOM 644 C C . CYS A 1 84 ? 11.339 4.595 -11.532 1.00 67.31 84 CYS A C 1
ATOM 646 O O . CYS A 1 84 ? 12.458 4.377 -11.071 1.00 67.31 84 CYS A O 1
ATOM 648 N N . LEU A 1 85 ? 11.055 4.310 -12.810 1.00 67.62 85 LEU A N 1
ATOM 649 C CA . LEU A 1 85 ? 12.026 3.710 -13.736 1.00 67.62 85 LEU A CA 1
ATOM 650 C C . LEU A 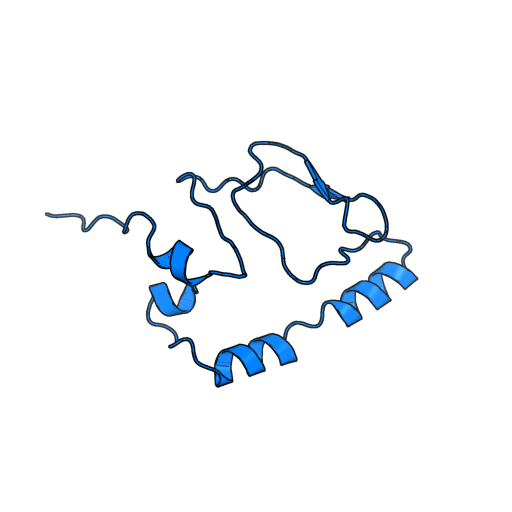1 85 ? 13.190 4.650 -14.088 1.00 67.62 85 LEU A C 1
ATOM 652 O O . LEU A 1 85 ? 14.215 4.186 -14.582 1.00 67.62 85 LEU A O 1
ATOM 656 N N . ARG A 1 86 ? 13.038 5.959 -13.841 1.00 67.12 86 ARG A N 1
ATOM 657 C CA . ARG A 1 86 ? 14.033 7.000 -14.143 1.00 67.12 86 ARG A CA 1
ATOM 658 C C . ARG A 1 86 ? 14.975 7.303 -12.964 1.00 67.12 86 ARG A C 1
ATOM 660 O O . ARG A 1 86 ? 15.849 8.155 -13.110 1.00 67.12 86 ARG A O 1
ATOM 667 N N . GLY A 1 87 ? 14.803 6.635 -11.814 1.00 60.91 87 GLY A N 1
ATOM 668 C CA . GLY A 1 87 ? 15.718 6.709 -10.663 1.00 60.91 87 GLY A CA 1
ATOM 669 C C . GLY A 1 87 ? 17.118 6.161 -10.987 1.00 60.91 87 GLY A C 1
ATOM 670 O O . GLY A 1 87 ? 17.282 5.501 -12.017 1.00 60.91 87 GLY A O 1
ATOM 671 N N . PRO A 1 88 ? 18.149 6.442 -10.163 1.00 49.50 88 PRO A N 1
ATOM 672 C CA . PRO A 1 88 ? 19.536 6.139 -10.509 1.00 49.50 88 PRO A CA 1
ATOM 673 C C . PRO A 1 88 ? 19.696 4.660 -10.875 1.00 49.50 88 PRO A C 1
ATOM 675 O O . PRO A 1 88 ? 19.355 3.757 -10.108 1.00 49.50 88 PRO A O 1
ATOM 678 N N . GLY A 1 89 ? 20.172 4.425 -12.100 1.00 44.09 89 GLY A N 1
ATOM 679 C CA . GLY A 1 89 ? 20.438 3.091 -12.616 1.00 44.09 89 GLY A CA 1
ATOM 680 C C . GLY A 1 89 ? 21.370 2.337 -11.675 1.00 44.09 89 GLY A C 1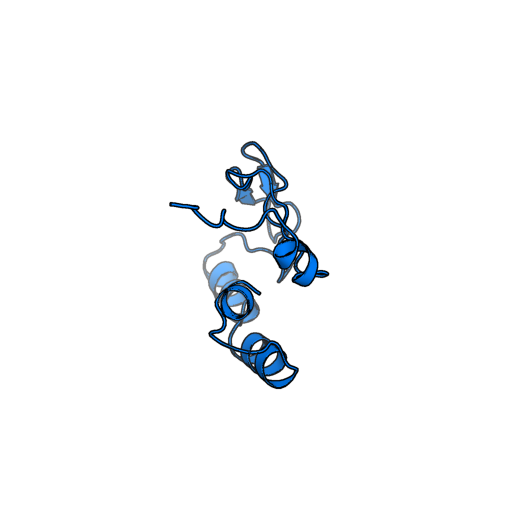
ATOM 681 O O . GLY A 1 89 ? 22.319 2.907 -11.139 1.00 44.09 89 GLY A O 1
ATOM 682 N N . VAL A 1 90 ? 21.097 1.044 -11.488 1.00 45.41 90 VAL A N 1
ATOM 683 C CA . VAL A 1 90 ? 22.089 0.112 -10.941 1.00 45.41 90 VAL A CA 1
ATOM 684 C C . VAL A 1 90 ? 23.372 0.328 -11.736 1.00 45.41 90 VAL A C 1
ATOM 686 O O . VAL A 1 90 ? 23.341 0.278 -12.966 1.00 45.41 90 VAL A O 1
ATOM 689 N N . GLY A 1 91 ? 24.456 0.656 -11.030 1.00 37.97 91 GLY A N 1
ATOM 690 C CA . GLY A 1 91 ? 25.757 0.893 -11.631 1.00 37.97 91 GLY A CA 1
ATOM 691 C C . GLY A 1 91 ? 26.108 -0.252 -12.572 1.00 37.97 91 GLY A C 1
ATOM 692 O O . GLY A 1 91 ? 26.024 -1.423 -12.207 1.00 37.97 91 GLY A O 1
ATOM 693 N N . ALA A 1 92 ? 26.484 0.098 -13.798 1.00 36.84 92 ALA A N 1
ATOM 694 C CA . ALA A 1 92 ? 27.347 -0.766 -14.571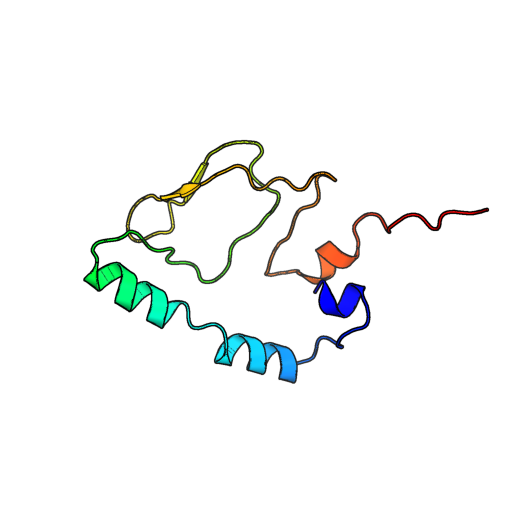 1.00 36.84 92 ALA A CA 1
ATOM 695 C C . ALA A 1 92 ? 28.663 -0.848 -13.789 1.00 36.84 92 ALA A C 1
ATOM 697 O O . ALA A 1 92 ? 29.465 0.085 -13.836 1.00 36.84 92 ALA A O 1
ATOM 698 N N . ASP A 1 93 ? 28.840 -1.919 -13.016 1.00 38.56 93 ASP A N 1
ATOM 699 C CA . ASP A 1 93 ? 30.141 -2.283 -12.471 1.00 38.56 93 ASP A CA 1
ATOM 700 C C . ASP A 1 93 ? 31.075 -2.535 -13.660 1.00 38.56 93 ASP A C 1
ATOM 702 O O . ASP A 1 93 ? 31.010 -3.559 -14.344 1.00 38.56 93 ASP A O 1
ATOM 706 N N . GLY A 1 94 ? 31.892 -1.524 -13.950 1.00 38.66 94 GLY A N 1
ATOM 707 C CA . GLY A 1 94 ? 33.047 -1.634 -14.820 1.00 38.66 94 GLY A CA 1
ATOM 708 C C . GLY A 1 94 ? 34.149 -2.393 -14.093 1.00 38.66 94 GLY A C 1
ATOM 709 O O . GLY A 1 94 ? 34.558 -1.999 -13.002 1.00 38.66 94 GLY A O 1
ATOM 710 N N . VAL A 1 95 ? 34.584 -3.484 -14.725 1.00 41.00 95 VAL A N 1
ATOM 711 C CA . VAL A 1 95 ? 35.893 -4.133 -14.542 1.00 41.00 95 VAL A CA 1
ATOM 712 C C . VAL A 1 95 ? 37.029 -3.115 -14.596 1.00 41.00 95 VAL A C 1
ATOM 714 O O . VAL A 1 95 ? 36.960 -2.211 -15.461 1.00 41.00 95 VAL A O 1
#

Sequence (95 aa):
MQMERWGQLDMDAAVDEAVARTYRPDLYREAAADLGLPAPQADWKEEGVHAGGWQLETATAPIPMGADRFFDGAHFDPKDPAACLRGPGVGADGV

Foldseek 3Di:
DVCVLVPNDDDDPVVVVVCVVPDCLVVVVVVCVVVVHKGAPDPDDKAQDFPAWDWDPRIPHIDIDGHRHDPLSDIADPVCNVVSSVPDDDDPPDD